Protein AF-A0A6P0XTM2-F1 (afdb_monomer_lite)

Structure (mmCIF, N/CA/C/O backbone):
data_AF-A0A6P0XTM2-F1
#
_entry.id   AF-A0A6P0XTM2-F1
#
loop_
_atom_site.group_PDB
_atom_site.id
_atom_site.type_symbol
_atom_site.label_atom_id
_atom_site.label_alt_id
_atom_site.label_comp_id
_atom_site.label_asym_id
_atom_site.label_entity_id
_atom_site.label_seq_id
_atom_site.pdbx_PDB_ins_code
_atom_site.Cartn_x
_atom_site.Cartn_y
_atom_site.Cartn_z
_atom_site.occupancy
_atom_site.B_iso_or_equiv
_atom_site.auth_seq_id
_atom_site.auth_comp_id
_atom_site.auth_asym_id
_atom_site.auth_atom_id
_atom_site.pdbx_PDB_model_num
ATOM 1 N N . ALA A 1 1 ? -6.253 -2.838 -22.232 1.00 55.75 1 ALA A N 1
ATOM 2 C CA . ALA A 1 1 ? -6.405 -2.942 -23.699 1.00 55.75 1 ALA A CA 1
ATOM 3 C C . ALA A 1 1 ? -7.850 -2.763 -24.140 1.00 55.75 1 ALA A C 1
ATOM 5 O O . ALA A 1 1 ? -8.117 -1.831 -24.879 1.00 55.75 1 ALA A O 1
ATOM 6 N N . ILE A 1 2 ? -8.770 -3.634 -23.702 1.00 49.62 2 ILE A N 1
ATOM 7 C CA . ILE A 1 2 ? -10.059 -3.818 -24.395 1.00 49.62 2 ILE A CA 1
ATOM 8 C C . ILE A 1 2 ? -11.131 -2.781 -24.004 1.00 49.62 2 ILE A C 1
ATOM 10 O O . ILE A 1 2 ? -11.865 -2.345 -24.878 1.00 49.62 2 ILE A O 1
ATOM 14 N N . MET A 1 3 ? -11.201 -2.334 -22.739 1.00 61.50 3 MET A N 1
ATOM 15 C CA . MET A 1 3 ? -12.196 -1.321 -22.322 1.00 61.50 3 MET A CA 1
ATOM 16 C C . MET A 1 3 ? -11.656 0.115 -22.215 1.00 61.50 3 MET A C 1
ATOM 18 O O . MET A 1 3 ? -12.406 1.053 -22.442 1.00 61.50 3 MET A O 1
ATOM 22 N N . PHE A 1 4 ? -10.365 0.302 -21.900 1.00 69.06 4 PHE A N 1
ATOM 23 C CA . PHE A 1 4 ? -9.782 1.628 -21.612 1.00 69.06 4 PHE A CA 1
ATOM 24 C C . PHE A 1 4 ? -8.494 1.945 -22.392 1.00 69.06 4 PHE A C 1
ATOM 26 O O . PHE A 1 4 ? -7.823 2.923 -22.090 1.00 69.06 4 PHE A O 1
ATOM 33 N N . GLY A 1 5 ? -8.073 1.098 -23.341 1.00 68.75 5 GLY A N 1
ATOM 34 C CA . GLY A 1 5 ? -6.848 1.316 -24.132 1.00 68.75 5 GLY A CA 1
ATOM 35 C C . GLY A 1 5 ? -5.514 1.210 -23.368 1.00 68.75 5 GLY A C 1
ATOM 36 O O . GLY A 1 5 ? -4.485 0.955 -23.981 1.00 68.75 5 GLY A O 1
ATOM 37 N N . HIS A 1 6 ? -5.506 1.302 -22.036 1.00 65.56 6 HIS A N 1
ATOM 38 C CA . HIS A 1 6 ? -4.297 1.164 -21.219 1.00 65.56 6 HIS A CA 1
ATOM 39 C C . HIS A 1 6 ? -3.955 -0.317 -20.947 1.00 65.56 6 HIS A C 1
ATOM 41 O O . HIS A 1 6 ? -4.828 -1.111 -20.581 1.00 65.56 6 HIS A O 1
ATOM 47 N N . GLY A 1 7 ? -2.692 -0.702 -21.184 1.00 65.88 7 GLY A N 1
ATOM 48 C CA . GLY A 1 7 ? -2.146 -2.064 -21.029 1.00 65.88 7 GLY A CA 1
ATOM 49 C C . GLY A 1 7 ? -2.414 -2.980 -22.231 1.00 65.88 7 GLY A C 1
ATOM 50 O O . GLY A 1 7 ? -3.560 -3.103 -22.653 1.00 65.88 7 GLY A O 1
ATOM 51 N N . GLY A 1 8 ? -1.383 -3.621 -22.790 1.00 78.88 8 GLY A N 1
ATOM 52 C CA . GLY A 1 8 ? -1.494 -4.562 -23.914 1.00 78.88 8 GLY A CA 1
ATOM 53 C C . GLY A 1 8 ? -1.847 -5.980 -23.453 1.00 78.88 8 GLY A C 1
ATOM 54 O O . GLY A 1 8 ? -1.606 -6.337 -22.304 1.00 78.88 8 GLY A O 1
ATOM 55 N N . LEU A 1 9 ? -2.397 -6.818 -24.342 1.00 79.94 9 LEU A N 1
ATOM 56 C CA . LEU A 1 9 ? -2.680 -8.230 -24.020 1.00 79.94 9 LEU A CA 1
ATOM 57 C C . LEU A 1 9 ? -1.406 -8.993 -23.626 1.00 79.94 9 LEU A C 1
ATOM 59 O O . LEU A 1 9 ? -1.433 -9.817 -22.719 1.00 79.94 9 LEU A O 1
ATOM 63 N N . THR A 1 10 ? -0.278 -8.653 -24.249 1.00 82.25 10 THR A N 1
ATOM 64 C CA . THR A 1 10 ? 1.043 -9.211 -23.936 1.00 82.25 10 THR A CA 1
ATOM 65 C C . THR A 1 10 ? 1.587 -8.747 -22.584 1.00 82.25 10 THR A C 1
ATOM 67 O O . THR A 1 10 ? 2.359 -9.470 -21.964 1.00 82.25 10 THR A O 1
ATOM 70 N N . THR A 1 11 ? 1.165 -7.580 -22.085 1.00 85.00 11 THR A N 1
ATOM 71 C CA . THR A 1 11 ? 1.585 -7.047 -20.777 1.00 85.00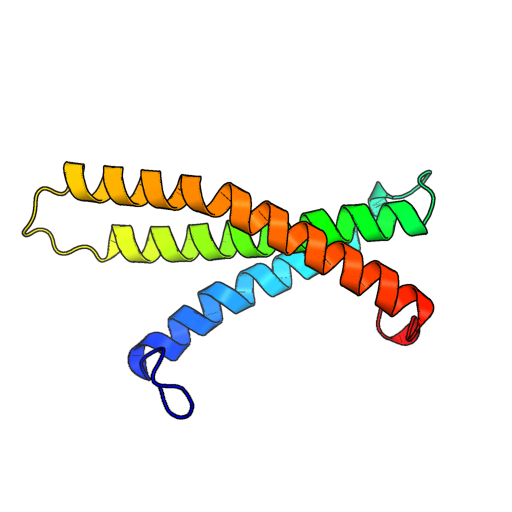 11 THR A CA 1
ATOM 72 C C . THR A 1 11 ? 0.571 -7.312 -19.662 1.00 85.00 11 THR A C 1
ATOM 74 O O . THR A 1 11 ? 0.784 -6.913 -18.518 1.00 85.00 11 THR A O 1
ATOM 77 N N . LEU A 1 12 ? -0.519 -8.030 -19.951 1.00 85.62 12 LEU A N 1
ATOM 78 C CA . LEU A 1 12 ? -1.546 -8.358 -18.963 1.00 85.62 12 LEU A CA 1
ATOM 79 C C . LEU A 1 12 ? -0.983 -9.214 -17.819 1.00 85.62 12 LEU A C 1
ATOM 81 O O . LEU A 1 12 ? -1.219 -8.906 -16.655 1.00 85.62 12 LEU A O 1
ATOM 85 N N . GLY A 1 13 ? -0.207 -10.253 -18.149 1.00 87.75 13 GLY A N 1
ATOM 86 C CA . GLY A 1 13 ? 0.360 -11.165 -17.152 1.00 87.75 13 GLY A CA 1
ATOM 87 C C . GLY A 1 13 ? 1.302 -10.458 -16.178 1.00 87.75 13 GLY A C 1
ATOM 88 O O . GLY A 1 13 ? 1.162 -10.600 -14.966 1.00 87.75 13 GLY A O 1
ATOM 89 N N . ILE A 1 14 ? 2.215 -9.631 -16.694 1.00 89.06 14 ILE A N 1
ATOM 90 C CA . ILE A 1 14 ? 3.162 -8.896 -15.849 1.00 89.06 14 ILE A CA 1
ATOM 91 C C . ILE A 1 14 ? 2.451 -7.841 -14.988 1.00 89.06 14 ILE A C 1
ATOM 93 O O . ILE A 1 14 ? 2.744 -7.732 -13.801 1.00 89.06 14 ILE A O 1
ATOM 97 N N . ASN A 1 15 ? 1.450 -7.136 -15.528 1.00 89.12 15 ASN A N 1
ATOM 98 C CA . ASN A 1 15 ? 0.661 -6.169 -14.758 1.00 89.12 15 ASN A CA 1
ATOM 99 C C . ASN A 1 15 ? -0.142 -6.842 -13.637 1.00 89.12 15 ASN A C 1
ATOM 101 O O . ASN A 1 15 ? -0.220 -6.307 -12.533 1.00 89.12 15 ASN A O 1
ATOM 105 N N . ALA A 1 16 ? -0.691 -8.033 -13.893 1.00 90.31 16 ALA A N 1
ATOM 106 C CA . ALA A 1 16 ? -1.376 -8.814 -12.871 1.00 90.31 16 ALA A CA 1
ATOM 107 C C . ALA A 1 16 ? -0.430 -9.211 -11.727 1.00 90.31 16 ALA A C 1
ATOM 109 O O . ALA A 1 16 ? -0.830 -9.159 -10.570 1.00 90.31 16 ALA A O 1
ATOM 110 N N . LEU A 1 17 ? 0.830 -9.546 -12.022 1.00 92.25 17 LEU A N 1
ATOM 111 C CA . LEU A 1 17 ? 1.835 -9.841 -10.993 1.00 92.25 17 LEU A CA 1
ATOM 112 C C . LEU A 1 17 ? 2.252 -8.589 -10.213 1.00 92.25 17 LEU A C 1
ATOM 114 O O . LEU A 1 17 ? 2.321 -8.642 -8.984 1.00 92.25 17 LEU A O 1
ATOM 118 N N . ILE A 1 18 ? 2.474 -7.471 -10.915 1.00 93.00 18 ILE A N 1
ATOM 119 C CA . ILE A 1 18 ? 2.834 -6.177 -10.314 1.00 93.00 18 ILE A CA 1
ATOM 120 C C . ILE A 1 18 ? 1.778 -5.728 -9.300 1.00 93.00 18 ILE A C 1
ATOM 122 O O . ILE A 1 18 ? 2.145 -5.169 -8.277 1.00 93.00 18 ILE A O 1
ATOM 126 N N . MET A 1 19 ? 0.492 -5.986 -9.551 1.00 92.19 19 MET A N 1
ATOM 127 C CA . MET A 1 19 ? -0.594 -5.608 -8.635 1.00 92.19 19 MET A CA 1
ATOM 128 C C . MET A 1 19 ? -0.958 -6.716 -7.634 1.00 92.19 19 MET A C 1
ATOM 130 O O . MET A 1 19 ? -1.252 -6.443 -6.472 1.00 92.19 19 MET A O 1
ATOM 134 N N . GLY A 1 20 ? -0.941 -7.977 -8.066 1.00 93.69 20 GLY A N 1
ATOM 135 C CA . GLY A 1 20 ? -1.436 -9.111 -7.288 1.00 93.69 20 GLY A CA 1
ATOM 136 C C . GLY A 1 20 ? -0.512 -9.528 -6.146 1.00 93.69 20 GLY A C 1
ATOM 137 O O . GLY A 1 20 ? -0.988 -9.778 -5.039 1.00 93.69 20 GLY A O 1
ATOM 138 N N . ILE A 1 21 ? 0.806 -9.568 -6.375 1.00 94.31 21 ILE A N 1
ATOM 139 C CA . ILE A 1 21 ? 1.770 -9.930 -5.321 1.00 94.31 21 ILE A CA 1
ATOM 140 C C . ILE A 1 21 ? 1.714 -8.918 -4.163 1.00 94.31 21 ILE A C 1
ATOM 142 O O . ILE A 1 21 ? 1.572 -9.343 -3.011 1.00 94.31 21 ILE A O 1
ATOM 146 N N . PRO A 1 22 ? 1.748 -7.595 -4.414 1.00 95.00 22 PRO A N 1
ATOM 147 C CA . PRO A 1 22 ? 1.653 -6.612 -3.340 1.00 95.00 22 PRO A CA 1
ATOM 148 C C . PRO A 1 22 ? 0.314 -6.634 -2.604 1.00 95.00 22 PRO A C 1
ATOM 150 O O . PRO A 1 22 ? 0.297 -6.384 -1.403 1.00 95.00 22 PRO A O 1
ATOM 153 N N . ALA A 1 23 ? -0.788 -6.990 -3.273 1.00 94.31 23 ALA A N 1
ATOM 154 C CA . ALA A 1 23 ? -2.086 -7.150 -2.616 1.00 94.31 23 ALA A CA 1
ATOM 155 C C . ALA A 1 23 ? -2.076 -8.283 -1.572 1.00 94.31 23 ALA A C 1
ATOM 157 O O . ALA A 1 23 ? -2.580 -8.110 -0.460 1.00 94.31 23 ALA A O 1
ATOM 158 N N . LEU A 1 24 ? -1.451 -9.424 -1.888 1.00 95.00 24 LEU A N 1
ATOM 159 C CA . LEU A 1 24 ? -1.293 -10.530 -0.935 1.00 95.00 24 LEU A CA 1
ATOM 160 C C . LEU A 1 24 ? -0.397 -10.139 0.249 1.00 95.00 24 LEU A C 1
ATOM 162 O O . LEU A 1 24 ? -0.710 -10.466 1.396 1.00 95.00 24 LEU A O 1
ATOM 166 N N . LEU A 1 25 ? 0.690 -9.409 -0.012 1.00 94.56 25 LEU A N 1
ATOM 167 C CA . LEU A 1 25 ? 1.570 -8.893 1.041 1.00 94.56 25 LEU A CA 1
ATOM 168 C C . LEU A 1 25 ? 0.852 -7.883 1.941 1.00 94.56 25 LEU A C 1
ATOM 170 O O . LEU A 1 25 ? 0.973 -7.957 3.161 1.00 94.56 25 LEU A O 1
ATOM 174 N N . ALA A 1 26 ? 0.061 -6.980 1.367 1.00 95.38 26 ALA A N 1
ATOM 175 C CA . ALA A 1 26 ? -0.720 -6.008 2.122 1.00 95.38 26 ALA A CA 1
ATOM 176 C C . ALA A 1 26 ? -1.739 -6.681 3.043 1.00 95.38 26 ALA A C 1
ATOM 178 O O . ALA A 1 26 ? -1.886 -6.265 4.191 1.00 95.38 26 ALA A O 1
ATOM 179 N N . TYR A 1 27 ? -2.380 -7.763 2.589 1.00 94.06 27 TYR A N 1
ATOM 180 C CA . TYR A 1 27 ? -3.227 -8.583 3.453 1.00 94.06 27 TYR A CA 1
ATOM 181 C C . TYR A 1 27 ? -2.438 -9.149 4.640 1.00 94.06 27 TYR A C 1
ATOM 183 O O . TYR A 1 27 ? -2.859 -8.990 5.784 1.00 94.06 27 TYR A O 1
ATOM 191 N N . GLN A 1 28 ? -1.268 -9.749 4.401 1.00 93.81 28 GLN A N 1
ATOM 192 C CA . GLN A 1 28 ? -0.430 -10.283 5.482 1.00 93.81 28 GLN A CA 1
ATOM 193 C C . GLN A 1 28 ? -0.014 -9.193 6.477 1.00 93.81 28 GLN A C 1
ATOM 195 O O . GLN A 1 28 ? -0.143 -9.382 7.685 1.00 93.81 28 GLN A O 1
ATOM 200 N N . ILE A 1 29 ? 0.413 -8.033 5.976 1.00 93.62 29 ILE A N 1
ATOM 201 C CA . ILE A 1 29 ? 0.778 -6.865 6.788 1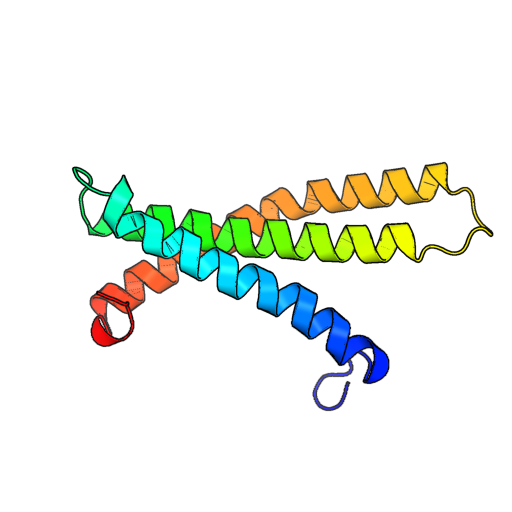.00 93.62 29 ILE A CA 1
ATOM 202 C C . ILE A 1 29 ? -0.414 -6.386 7.616 1.00 93.62 29 ILE A C 1
ATOM 204 O O . ILE A 1 29 ? -0.265 -6.109 8.805 1.00 93.62 29 ILE A O 1
ATOM 208 N N . PHE A 1 30 ? -1.609 -6.338 7.030 1.00 93.50 30 PHE A N 1
ATOM 209 C CA . PHE A 1 30 ? -2.820 -5.958 7.747 1.00 93.50 30 PHE A CA 1
ATOM 210 C C . PHE A 1 30 ? -3.174 -6.961 8.857 1.00 93.50 30 PHE A C 1
ATOM 212 O O . PHE A 1 30 ? -3.622 -6.553 9.931 1.00 93.50 30 PHE A O 1
ATOM 219 N N . GLN A 1 31 ? -2.936 -8.260 8.649 1.00 92.19 31 GLN A N 1
ATOM 220 C CA . GLN A 1 31 ? -3.173 -9.297 9.662 1.00 92.19 31 GLN A CA 1
ATOM 221 C C . GLN A 1 31 ? -2.188 -9.252 10.836 1.00 92.19 31 GLN A C 1
ATOM 223 O O . GLN A 1 31 ? -2.540 -9.676 11.939 1.00 92.19 31 GLN A O 1
ATOM 228 N N . LEU A 1 32 ? -1.006 -8.644 10.674 1.00 89.94 32 LEU A N 1
ATOM 229 C CA . LEU A 1 32 ? -0.083 -8.415 11.794 1.00 89.94 32 LEU A CA 1
ATOM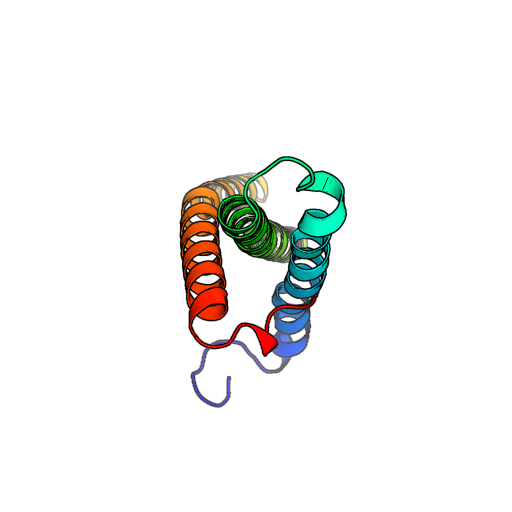 230 C C . LEU A 1 32 ? -0.698 -7.555 12.910 1.00 89.94 32 LEU A C 1
ATOM 232 O O . LEU A 1 32 ? -0.210 -7.603 14.041 1.00 89.94 32 LEU A O 1
ATOM 236 N N . ARG A 1 33 ? -1.803 -6.841 12.644 1.00 89.69 33 ARG A N 1
ATOM 237 C CA . ARG A 1 33 ? -2.551 -6.088 13.663 1.00 89.69 33 ARG A CA 1
ATOM 238 C C . ARG A 1 33 ? -3.016 -6.943 14.841 1.00 89.69 33 ARG A C 1
ATOM 240 O O . ARG A 1 33 ? -3.094 -6.424 15.949 1.00 89.69 33 ARG A O 1
ATOM 247 N N . HIS A 1 34 ? -3.296 -8.230 14.629 1.00 86.44 34 HIS A N 1
ATOM 248 C CA . HIS A 1 34 ? -3.742 -9.130 15.699 1.00 86.44 34 HIS A CA 1
ATOM 249 C C . HIS A 1 34 ? -2.608 -9.523 16.649 1.00 86.44 34 HIS A C 1
ATOM 251 O O . HIS A 1 34 ? -2.855 -9.848 17.805 1.00 86.44 34 HIS A O 1
ATOM 257 N N . ILE A 1 35 ? -1.364 -9.473 16.169 1.00 86.88 35 ILE A N 1
ATOM 258 C CA . ILE A 1 35 ? -0.178 -9.868 16.935 1.00 86.88 35 ILE A CA 1
ATOM 259 C C . ILE A 1 35 ? 0.459 -8.632 17.578 1.00 86.88 35 ILE A C 1
ATOM 261 O O . ILE A 1 35 ? 0.745 -8.615 18.772 1.00 86.88 35 ILE A O 1
ATOM 265 N N . LEU A 1 36 ? 0.663 -7.583 16.780 1.00 86.69 36 LEU A N 1
ATOM 266 C CA . LEU A 1 36 ? 1.402 -6.378 17.161 1.00 86.69 36 LEU A CA 1
ATOM 267 C C . LEU A 1 36 ? 0.502 -5.246 17.678 1.00 86.69 36 LEU A C 1
ATOM 269 O O . LEU A 1 36 ? 1.001 -4.279 18.243 1.00 86.69 36 LEU A O 1
ATOM 273 N N . GLY A 1 37 ? -0.816 -5.342 17.491 1.00 78.88 37 GLY A N 1
ATOM 274 C CA . GLY A 1 37 ? -1.778 -4.335 17.950 1.00 78.88 37 GLY A CA 1
ATOM 275 C C . GLY A 1 37 ? -2.214 -4.485 19.409 1.00 78.88 37 GLY A C 1
ATOM 276 O O . GLY A 1 37 ? -3.033 -3.688 19.872 1.00 78.88 37 GLY A O 1
ATOM 277 N N . ASN A 1 38 ? -1.694 -5.479 20.139 1.00 75.19 38 ASN A N 1
ATOM 278 C CA . ASN A 1 38 ? -2.041 -5.702 21.542 1.00 75.19 38 ASN A CA 1
ATOM 279 C C . ASN A 1 38 ? -1.600 -4.508 22.407 1.00 75.19 38 ASN A C 1
ATOM 281 O O . ASN A 1 38 ? -0.418 -4.192 22.498 1.00 75.19 38 ASN A O 1
ATOM 285 N N . GLY A 1 39 ? -2.568 -3.842 23.044 1.00 76.81 39 GLY A N 1
ATOM 286 C CA . GLY A 1 39 ? -2.347 -2.657 23.886 1.00 76.81 39 GLY A CA 1
ATOM 287 C C . GLY A 1 39 ? -2.670 -1.316 23.218 1.00 76.81 39 GLY A C 1
ATOM 288 O O . GLY A 1 39 ? -2.713 -0.293 23.899 1.00 76.81 39 GLY A O 1
ATOM 289 N N . ILE A 1 40 ? -2.964 -1.301 21.914 1.00 84.62 40 ILE A N 1
ATOM 290 C CA . ILE A 1 40 ? -3.426 -0.107 21.194 1.00 84.62 40 ILE A CA 1
ATOM 291 C C . ILE A 1 40 ? -4.951 -0.169 21.067 1.00 84.62 40 ILE A C 1
ATOM 293 O O . ILE A 1 40 ? -5.532 -1.236 20.877 1.00 84.62 40 ILE A O 1
ATOM 297 N N . LYS A 1 41 ? -5.628 0.986 21.129 1.00 86.50 41 LYS A N 1
ATOM 298 C CA . LYS A 1 41 ? -7.067 1.060 20.839 1.00 86.50 41 LYS A CA 1
ATOM 299 C C . LYS A 1 41 ? -7.334 0.456 19.458 1.00 86.50 41 LYS A C 1
ATOM 301 O O . LYS A 1 41 ? -6.760 0.902 18.468 1.00 86.50 41 LYS A O 1
ATOM 306 N N . GLU A 1 42 ? -8.246 -0.505 19.386 1.00 84.88 42 GLU A N 1
ATOM 307 C CA . GLU A 1 42 ? -8.536 -1.293 18.179 1.00 84.88 42 GLU A CA 1
ATOM 308 C C . GLU A 1 42 ? -8.800 -0.425 16.932 1.00 84.88 42 GLU A C 1
ATOM 310 O O . GLU A 1 42 ? -8.323 -0.722 15.840 1.00 84.88 42 GLU A O 1
ATOM 315 N N . SER A 1 43 ? -9.478 0.718 17.106 1.00 85.38 43 SER A N 1
ATOM 316 C CA . SER A 1 43 ? -9.718 1.684 16.025 1.00 85.38 43 SER A CA 1
ATOM 317 C C . SER A 1 43 ? -8.434 2.291 15.458 1.00 85.38 43 SER A C 1
ATOM 319 O O . SER A 1 43 ? -8.339 2.526 14.259 1.00 85.38 43 SER A O 1
ATOM 321 N N . LEU A 1 44 ? -7.468 2.586 16.329 1.00 87.69 44 LEU A N 1
ATOM 322 C CA . LEU A 1 44 ? -6.190 3.172 15.943 1.00 87.69 44 LEU A CA 1
ATOM 323 C C . LEU A 1 44 ? -5.286 2.108 15.314 1.00 87.69 44 LEU A C 1
ATOM 325 O O . LEU A 1 44 ? -4.655 2.383 14.299 1.00 87.69 44 LEU A O 1
ATOM 329 N N . SER A 1 45 ? -5.298 0.888 15.862 1.00 91.19 45 SER A N 1
ATOM 330 C CA . SER A 1 45 ? -4.611 -0.265 15.272 1.00 91.19 45 SER A CA 1
ATOM 331 C C . SER A 1 45 ? -5.067 -0.489 13.825 1.00 91.19 45 SER A C 1
ATOM 333 O O . SER A 1 45 ? -4.247 -0.467 12.911 1.00 91.19 45 SER A O 1
ATOM 335 N N . MET A 1 46 ? -6.378 -0.568 13.571 1.00 90.25 46 MET A N 1
ATOM 336 C CA . MET A 1 46 ? -6.899 -0.730 12.206 1.00 90.25 46 MET A CA 1
ATOM 337 C C . MET A 1 46 ? -6.456 0.368 11.238 1.00 90.25 46 MET A C 1
ATOM 339 O O . MET A 1 46 ? -6.088 0.060 10.107 1.00 90.25 46 MET A O 1
ATOM 343 N N . GLY A 1 47 ? -6.468 1.632 11.670 1.00 92.81 47 GLY A N 1
ATOM 344 C CA . GLY A 1 47 ? -6.016 2.745 10.835 1.00 92.81 47 GLY A CA 1
ATOM 345 C C . GLY A 1 47 ? -4.526 2.655 10.496 1.00 92.81 47 GLY A C 1
ATOM 346 O O . GLY A 1 47 ? -4.155 2.795 9.334 1.00 92.81 47 GLY A O 1
ATOM 347 N N . ILE A 1 48 ? -3.675 2.368 11.486 1.00 94.19 48 ILE A N 1
ATOM 348 C CA . ILE A 1 48 ? -2.219 2.267 11.298 1.00 94.19 48 ILE A CA 1
ATOM 349 C C . ILE A 1 48 ? -1.868 1.083 10.397 1.00 94.19 48 ILE A C 1
ATOM 351 O O . ILE A 1 48 ? -1.158 1.254 9.408 1.00 94.19 48 ILE A O 1
ATOM 355 N N . PHE A 1 49 ? -2.382 -0.111 10.694 1.00 94.38 49 PHE A N 1
ATOM 356 C CA . PHE A 1 49 ? -2.100 -1.294 9.879 1.00 94.38 49 PHE A CA 1
ATOM 357 C C . PHE A 1 49 ? -2.713 -1.182 8.481 1.00 94.38 49 PHE A C 1
ATOM 359 O O . PHE A 1 49 ? -2.103 -1.643 7.521 1.00 94.38 49 PHE A O 1
ATOM 366 N N . GLY A 1 50 ? -3.862 -0.514 8.342 1.00 94.94 50 GLY A N 1
ATOM 367 C CA . GLY A 1 50 ? -4.444 -0.169 7.047 1.00 94.94 50 GLY A CA 1
ATOM 368 C C . GLY A 1 50 ? -3.557 0.768 6.227 1.00 94.94 50 GLY A C 1
ATOM 369 O O . GLY A 1 50 ? -3.314 0.514 5.049 1.00 94.94 50 GLY A O 1
ATOM 370 N N . PHE A 1 51 ? -3.009 1.806 6.864 1.00 97.06 51 PHE A N 1
ATOM 371 C CA . PHE A 1 51 ? -2.058 2.718 6.229 1.00 97.06 51 PHE A CA 1
ATOM 372 C C . PHE A 1 51 ? -0.801 1.984 5.759 1.00 97.06 51 PHE A C 1
ATOM 374 O O . PHE A 1 51 ? -0.408 2.114 4.601 1.00 97.06 51 PHE A O 1
ATOM 381 N N . ILE A 1 52 ? -0.187 1.188 6.640 1.00 96.31 52 ILE A N 1
ATOM 382 C CA . ILE A 1 52 ? 1.043 0.451 6.325 1.00 96.31 52 ILE A CA 1
ATOM 383 C C . ILE A 1 52 ? 0.777 -0.564 5.208 1.00 96.31 52 ILE A C 1
ATOM 385 O O . ILE A 1 52 ? 1.588 -0.674 4.291 1.00 96.31 52 ILE A O 1
ATOM 389 N N . ALA A 1 53 ? -0.359 -1.265 5.233 1.00 95.88 53 ALA A N 1
ATOM 390 C CA . ALA A 1 53 ? -0.752 -2.197 4.178 1.00 95.88 53 ALA A CA 1
ATOM 391 C C . ALA A 1 53 ? -0.901 -1.498 2.813 1.00 95.88 53 ALA A C 1
ATOM 393 O O . ALA A 1 53 ? -0.302 -1.945 1.838 1.00 95.88 53 ALA A O 1
ATOM 394 N N . GLY A 1 54 ? -1.617 -0.371 2.743 1.00 95.56 54 GLY A N 1
ATOM 395 C CA . GLY A 1 54 ? -1.784 0.389 1.496 1.00 95.56 54 GLY A CA 1
ATOM 396 C C . GLY A 1 54 ? -0.473 0.988 0.975 1.00 95.56 54 GLY A C 1
ATOM 397 O O . GLY A 1 54 ? -0.116 0.815 -0.191 1.00 95.56 54 GLY A O 1
ATOM 398 N N . ALA A 1 55 ? 0.303 1.630 1.852 1.00 96.19 55 ALA A N 1
ATOM 399 C CA . ALA A 1 55 ? 1.585 2.225 1.482 1.00 96.19 55 ALA A CA 1
ATOM 400 C C . ALA A 1 55 ? 2.595 1.164 1.013 1.00 96.19 55 ALA A C 1
ATOM 402 O O . ALA A 1 55 ? 3.274 1.355 0.003 1.00 96.19 55 ALA A O 1
ATOM 403 N N . SER A 1 56 ? 2.676 0.026 1.711 1.00 95.12 56 SER A N 1
ATOM 404 C CA . SER A 1 56 ? 3.559 -1.082 1.326 1.00 95.12 56 SER A CA 1
ATOM 405 C C . SER A 1 56 ? 3.123 -1.754 0.024 1.00 95.12 56 SER A C 1
ATOM 407 O O . SER A 1 56 ? 3.995 -2.069 -0.783 1.00 95.12 56 SER A O 1
ATOM 409 N N . ALA A 1 57 ? 1.819 -1.900 -0.246 1.00 95.38 57 ALA A N 1
ATOM 410 C CA . ALA A 1 57 ? 1.330 -2.411 -1.528 1.00 95.38 57 ALA A CA 1
ATOM 411 C C . ALA A 1 57 ? 1.862 -1.581 -2.705 1.00 95.38 57 ALA A C 1
ATOM 413 O O . ALA A 1 57 ? 2.430 -2.130 -3.651 1.00 95.38 57 ALA A O 1
ATOM 414 N N . ILE A 1 58 ? 1.735 -0.254 -2.638 1.00 94.62 58 ILE A N 1
ATOM 415 C CA . ILE A 1 58 ? 2.238 0.643 -3.691 1.00 94.62 58 ILE A CA 1
ATOM 416 C C . ILE A 1 58 ? 3.765 0.643 -3.744 1.00 94.62 58 ILE A C 1
ATOM 418 O O . ILE A 1 58 ? 4.343 0.623 -4.833 1.00 94.62 58 ILE A O 1
ATOM 422 N N . GLY A 1 59 ? 4.434 0.599 -2.591 1.00 93.31 59 GLY A N 1
ATOM 423 C CA . GLY A 1 59 ? 5.891 0.493 -2.520 1.00 93.31 59 GLY A CA 1
ATOM 424 C C . GLY A 1 59 ? 6.422 -0.744 -3.235 1.00 93.31 59 GLY A C 1
ATOM 425 O O . GLY A 1 59 ? 7.284 -0.639 -4.102 1.00 93.31 59 GLY A O 1
ATOM 426 N N . VAL A 1 60 ? 5.861 -1.917 -2.942 1.00 93.75 60 VAL A N 1
ATOM 427 C CA . VAL A 1 60 ? 6.278 -3.164 -3.596 1.00 93.75 60 VAL A CA 1
ATOM 428 C C . VAL A 1 60 ? 5.865 -3.171 -5.072 1.00 93.75 60 VAL A C 1
ATOM 430 O O . VAL A 1 60 ? 6.671 -3.561 -5.911 1.00 93.75 60 VAL A O 1
ATOM 433 N N . SER A 1 61 ? 4.668 -2.678 -5.417 1.00 93.38 61 SER A N 1
ATOM 434 C CA . SER A 1 61 ? 4.215 -2.574 -6.818 1.00 93.38 61 SER A CA 1
ATOM 435 C C . SER A 1 61 ? 5.176 -1.730 -7.655 1.00 93.38 61 SER A C 1
ATOM 437 O O . SER A 1 61 ? 5.622 -2.156 -8.721 1.00 93.38 61 SER A O 1
ATOM 439 N N . SER A 1 62 ? 5.536 -0.546 -7.153 1.00 91.06 62 SER A N 1
ATOM 440 C CA . SER A 1 62 ? 6.475 0.355 -7.824 1.00 91.06 62 SER A CA 1
ATOM 441 C C . SER A 1 62 ? 7.867 -0.266 -7.932 1.00 91.06 62 SER A C 1
ATOM 443 O O . SER A 1 62 ? 8.470 -0.207 -9.000 1.00 91.06 62 SER A O 1
ATOM 445 N N . LEU A 1 63 ? 8.352 -0.949 -6.891 1.00 90.56 63 LEU A N 1
ATOM 446 C CA . LEU A 1 63 ? 9.646 -1.631 -6.919 1.00 90.56 63 LEU A CA 1
ATOM 447 C C . LEU A 1 63 ? 9.696 -2.752 -7.966 1.00 90.56 63 LEU A C 1
ATOM 449 O O . LEU A 1 6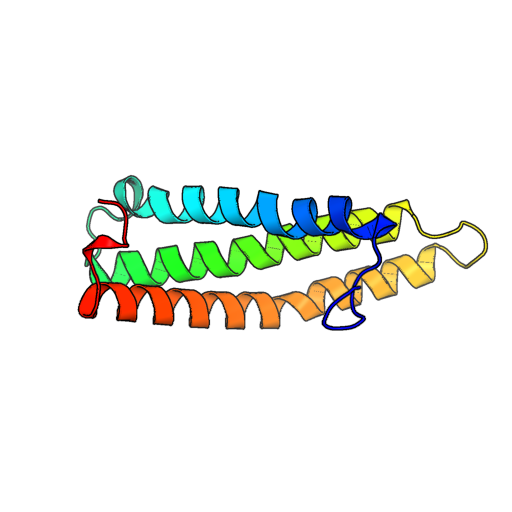3 ? 10.669 -2.842 -8.720 1.00 90.56 63 LEU A O 1
ATOM 453 N N . ILE A 1 64 ? 8.649 -3.578 -8.057 1.00 90.88 64 ILE A N 1
ATOM 454 C CA . ILE A 1 64 ? 8.546 -4.620 -9.088 1.00 90.88 64 ILE A CA 1
ATOM 455 C C . ILE A 1 64 ? 8.528 -3.965 -10.474 1.00 90.88 64 ILE A C 1
ATOM 457 O O . ILE A 1 64 ? 9.302 -4.357 -11.348 1.00 90.88 64 ILE A O 1
ATOM 461 N N . PHE A 1 65 ? 7.694 -2.938 -10.663 1.00 88.88 65 PHE A N 1
ATOM 462 C CA . PHE A 1 65 ? 7.587 -2.210 -11.925 1.00 88.88 65 PHE A CA 1
ATOM 463 C C . PHE A 1 65 ? 8.936 -1.629 -12.373 1.00 88.88 65 PHE A C 1
ATOM 465 O O . PHE A 1 65 ? 9.385 -1.907 -13.483 1.00 88.88 65 PHE A O 1
ATOM 472 N N . PHE A 1 66 ? 9.628 -0.889 -11.505 1.00 85.88 66 PHE A N 1
ATOM 473 C CA . PHE A 1 66 ? 10.925 -0.295 -11.834 1.00 85.88 66 PHE A CA 1
ATOM 474 C C . PHE A 1 66 ? 12.006 -1.342 -12.098 1.00 85.88 66 PHE A C 1
ATOM 476 O O . PHE A 1 66 ? 12.819 -1.154 -13.001 1.00 85.88 66 PHE A O 1
ATOM 483 N N . THR A 1 67 ? 11.989 -2.468 -11.381 1.00 86.50 67 THR A N 1
ATOM 484 C CA . THR A 1 67 ? 12.912 -3.585 -11.639 1.00 86.50 67 THR A CA 1
ATOM 485 C C . THR A 1 67 ? 12.711 -4.158 -13.041 1.00 86.50 67 THR A C 1
ATOM 487 O O . THR A 1 67 ? 13.681 -4.382 -13.767 1.00 86.50 67 THR A O 1
ATOM 490 N N . ILE A 1 68 ? 11.458 -4.352 -13.459 1.00 86.88 68 ILE A N 1
ATOM 491 C CA . ILE A 1 68 ? 11.133 -4.831 -14.808 1.00 86.88 68 ILE A CA 1
ATOM 492 C C . ILE A 1 68 ? 11.588 -3.820 -15.860 1.00 86.88 68 ILE A C 1
ATOM 494 O O . ILE A 1 68 ? 12.202 -4.217 -16.845 1.00 86.88 68 ILE A O 1
ATOM 498 N N . ILE A 1 69 ? 11.339 -2.526 -15.646 1.00 84.12 69 ILE A N 1
ATOM 499 C CA . ILE A 1 69 ? 11.769 -1.485 -16.585 1.00 84.12 69 ILE A CA 1
ATOM 500 C C . ILE A 1 69 ? 13.293 -1.491 -16.727 1.00 84.12 69 ILE A C 1
ATOM 502 O O . ILE A 1 69 ? 13.778 -1.674 -17.836 1.00 84.12 69 ILE A O 1
ATOM 506 N N . ILE A 1 70 ? 14.050 -1.388 -15.628 1.00 81.50 70 ILE A N 1
ATOM 507 C CA . ILE A 1 70 ? 15.524 -1.330 -15.663 1.00 81.50 70 ILE A CA 1
ATOM 508 C C . ILE A 1 70 ? 16.127 -2.564 -16.348 1.00 81.50 70 ILE A C 1
ATOM 510 O O . ILE A 1 70 ? 17.076 -2.438 -17.115 1.00 81.50 70 ILE A O 1
ATOM 514 N N . THR A 1 71 ? 15.581 -3.755 -16.097 1.00 81.00 71 THR A N 1
ATOM 515 C CA . THR A 1 71 ? 16.097 -5.007 -16.682 1.00 81.00 71 THR A CA 1
ATOM 516 C C . THR A 1 71 ? 15.761 -5.187 -18.163 1.00 81.00 71 THR A C 1
ATOM 518 O O . THR A 1 71 ? 16.393 -6.009 -18.821 1.00 81.00 71 THR A O 1
ATOM 521 N N . ASN A 1 72 ? 14.797 -4.432 -18.699 1.00 80.50 72 ASN A N 1
ATOM 522 C CA . ASN A 1 72 ? 14.340 -4.534 -20.089 1.00 80.50 72 ASN A CA 1
ATOM 523 C C . ASN A 1 72 ? 14.665 -3.284 -20.931 1.00 80.50 72 ASN A C 1
ATOM 525 O O . ASN A 1 72 ? 14.188 -3.169 -22.061 1.00 80.50 72 ASN A O 1
ATOM 529 N N . VAL A 1 73 ? 15.471 -2.351 -20.410 1.00 73.88 73 VAL A N 1
ATOM 530 C CA . VAL A 1 73 ? 15.967 -1.191 -21.166 1.00 73.88 73 VAL A CA 1
ATOM 531 C C . VAL A 1 73 ? 16.917 -1.664 -22.284 1.00 73.88 73 VAL A C 1
ATOM 533 O O . VAL A 1 73 ? 17.897 -2.355 -21.994 1.00 73.88 73 VAL A O 1
ATOM 536 N N . PRO A 1 74 ? 16.673 -1.307 -23.562 1.00 66.44 74 PRO A N 1
ATOM 537 C CA . PRO A 1 74 ? 17.572 -1.645 -24.661 1.00 66.44 74 PRO A CA 1
ATOM 538 C C . PRO A 1 74 ? 18.951 -0.994 -24.489 1.00 66.44 74 PRO A C 1
ATOM 540 O O . PRO A 1 74 ? 19.063 0.208 -24.272 1.00 66.44 74 PRO A O 1
ATOM 543 N N . SER A 1 75 ? 20.018 -1.767 -24.686 1.00 58.81 75 SER A N 1
ATOM 544 C CA . SER A 1 75 ? 21.426 -1.367 -24.510 1.00 58.81 75 SER A CA 1
ATOM 545 C C . SER A 1 75 ? 21.963 -0.339 -25.527 1.00 58.81 75 SER A C 1
ATOM 547 O O . SER A 1 75 ? 23.174 -0.212 -25.688 1.00 58.81 75 SER A O 1
ATOM 549 N N . GLY A 1 76 ? 21.089 0.348 -26.269 1.00 58.91 76 GLY A N 1
ATOM 550 C CA . GLY A 1 76 ? 21.448 1.275 -27.350 1.00 58.91 76 GLY A CA 1
ATOM 551 C C . GLY A 1 76 ? 21.622 2.738 -26.927 1.00 58.91 76 GLY A C 1
ATOM 552 O O . GLY A 1 76 ? 22.064 3.541 -27.742 1.00 58.91 76 GLY A O 1
ATOM 553 N N . PHE A 1 77 ? 21.285 3.086 -25.683 1.00 55.59 77 PHE A N 1
ATOM 554 C CA . PHE A 1 77 ? 21.353 4.446 -25.137 1.00 55.59 77 PHE A CA 1
ATOM 555 C C . PHE A 1 77 ? 22.163 4.478 -23.837 1.00 55.59 77 PHE A C 1
ATOM 557 O O . PHE A 1 77 ? 22.342 3.438 -23.200 1.00 55.59 77 PHE A O 1
ATOM 564 N N . ASP A 1 78 ? 22.666 5.668 -23.470 1.00 64.69 78 ASP A N 1
ATOM 565 C CA . ASP A 1 78 ? 23.481 5.934 -22.276 1.00 64.69 78 ASP A CA 1
ATOM 566 C C . ASP A 1 78 ? 22.820 5.371 -21.010 1.00 64.69 78 ASP A C 1
ATOM 568 O O . ASP A 1 78 ? 22.064 6.038 -20.297 1.00 64.69 78 ASP A O 1
ATOM 572 N N . SER A 1 79 ? 23.149 4.116 -20.707 1.00 63.56 79 SER A N 1
ATOM 573 C CA . SER A 1 79 ? 22.443 3.292 -19.723 1.00 63.56 79 SER A CA 1
ATOM 574 C C . SER A 1 79 ? 22.532 3.889 -18.314 1.00 63.56 79 SER A C 1
ATOM 576 O O . SER A 1 79 ? 21.667 3.671 -17.472 1.00 63.56 79 SER A O 1
ATOM 578 N N . SER A 1 80 ? 23.557 4.711 -18.071 1.00 66.56 80 SER A N 1
ATOM 579 C CA . SER A 1 80 ? 23.771 5.420 -16.809 1.00 66.56 80 SER A CA 1
ATOM 580 C C . SER A 1 80 ? 22.844 6.626 -16.603 1.00 66.56 80 SER A C 1
ATOM 582 O O . SER A 1 80 ? 22.510 6.941 -15.457 1.00 66.56 80 SER A O 1
ATOM 584 N N . LEU A 1 81 ? 22.412 7.303 -17.675 1.00 67.69 81 LEU A N 1
ATOM 585 C CA . LEU A 1 81 ? 21.538 8.475 -17.584 1.00 67.69 81 LEU A CA 1
ATOM 586 C C . LEU A 1 81 ? 20.083 8.044 -17.364 1.00 67.69 81 LEU A C 1
ATOM 588 O O . LEU A 1 81 ? 19.410 8.581 -16.484 1.00 67.69 81 LEU A O 1
ATOM 592 N N . GLU A 1 82 ? 19.630 7.017 -18.083 1.00 70.38 82 GLU A N 1
ATOM 593 C CA . GLU A 1 82 ? 18.281 6.460 -17.930 1.00 70.38 82 GLU A CA 1
ATOM 594 C C . GLU A 1 82 ? 18.062 5.859 -16.540 1.00 70.38 82 GLU A C 1
ATOM 596 O O . GLU A 1 82 ? 17.046 6.131 -15.899 1.00 70.38 82 GLU A O 1
ATOM 601 N N . GLN A 1 83 ? 19.048 5.130 -16.011 1.00 70.81 83 GLN A N 1
ATOM 602 C CA . GLN A 1 83 ? 18.947 4.545 -14.675 1.00 70.81 83 GLN A CA 1
ATOM 603 C C . GLN A 1 83 ? 18.788 5.624 -13.588 1.00 70.81 83 GLN A C 1
ATOM 605 O O . GLN A 1 83 ? 17.996 5.459 -12.660 1.00 70.81 83 GLN A O 1
ATOM 610 N N . ARG A 1 84 ? 19.470 6.773 -13.723 1.00 73.06 84 ARG A N 1
ATOM 611 C CA . ARG A 1 84 ? 19.318 7.920 -12.806 1.00 73.06 84 ARG A CA 1
ATOM 612 C C . ARG A 1 84 ? 17.929 8.550 -12.883 1.00 73.06 84 ARG A C 1
ATOM 614 O O . ARG A 1 84 ? 17.366 8.884 -11.842 1.00 73.06 84 ARG A O 1
ATOM 621 N N . VAL A 1 85 ? 17.367 8.687 -14.085 1.00 76.00 85 VAL A N 1
ATOM 622 C CA . VAL A 1 85 ? 15.997 9.194 -14.276 1.00 76.00 85 VAL A CA 1
ATOM 623 C C . VAL A 1 85 ? 14.984 8.243 -13.638 1.00 76.00 85 VAL A C 1
ATOM 625 O O . VAL A 1 85 ? 14.092 8.689 -12.917 1.00 76.00 85 VAL A O 1
ATOM 628 N N . ILE A 1 86 ? 15.163 6.933 -13.822 1.00 78.12 86 ILE A N 1
ATOM 629 C CA . ILE A 1 86 ? 14.299 5.909 -13.228 1.00 78.12 86 ILE A CA 1
ATOM 630 C C . ILE A 1 86 ? 14.358 5.947 -11.693 1.00 78.12 86 ILE A C 1
ATOM 632 O O . ILE A 1 86 ? 13.314 5.929 -11.041 1.00 78.12 86 ILE A O 1
ATOM 636 N N . TYR A 1 87 ? 15.547 6.081 -11.097 1.00 75.94 87 TYR A N 1
ATOM 637 C CA . TYR A 1 87 ? 15.666 6.255 -9.644 1.00 75.94 87 TYR A CA 1
ATOM 638 C C . TYR A 1 87 ? 14.998 7.544 -9.146 1.00 75.94 87 TYR A C 1
ATOM 640 O O . TYR A 1 87 ? 14.360 7.528 -8.092 1.00 75.94 87 TYR A O 1
ATOM 648 N N . GLY A 1 88 ? 15.082 8.640 -9.906 1.00 77.00 88 GLY A N 1
ATOM 649 C CA . GLY A 1 88 ? 14.354 9.876 -9.606 1.00 77.00 88 GLY A CA 1
ATOM 650 C C . GLY A 1 88 ? 12.835 9.672 -9.586 1.00 77.00 88 GLY A C 1
ATOM 651 O O . GLY A 1 88 ? 12.169 10.076 -8.634 1.00 77.00 88 GLY A O 1
ATOM 652 N N . LEU A 1 89 ? 12.296 8.963 -10.583 1.00 80.38 89 LEU A N 1
ATOM 653 C CA . LEU A 1 89 ? 10.873 8.607 -10.650 1.00 80.38 89 LEU A CA 1
ATOM 654 C C . LEU A 1 89 ? 10.439 7.707 -9.486 1.00 80.38 89 LEU A C 1
ATOM 656 O O . LEU A 1 89 ? 9.318 7.841 -8.991 1.00 80.38 89 LEU A O 1
ATOM 660 N N . MET A 1 90 ? 11.319 6.819 -9.020 1.00 79.44 90 MET A N 1
ATOM 661 C CA . MET A 1 90 ? 11.056 5.971 -7.857 1.00 79.44 90 MET A CA 1
ATOM 662 C C . MET A 1 90 ? 10.875 6.799 -6.579 1.00 79.44 90 MET A C 1
ATOM 664 O O . MET A 1 90 ? 9.950 6.551 -5.811 1.00 79.44 90 MET A O 1
ATOM 668 N N . ILE A 1 91 ? 11.684 7.843 -6.382 1.00 81.06 91 ILE A N 1
ATOM 669 C CA . ILE A 1 91 ? 11.526 8.772 -5.248 1.00 81.06 91 ILE A CA 1
ATOM 670 C C . ILE A 1 91 ? 10.194 9.531 -5.349 1.00 81.06 91 ILE A C 1
ATOM 672 O O . ILE A 1 91 ? 9.515 9.730 -4.340 1.00 81.06 91 ILE A O 1
ATOM 676 N N . SER A 1 92 ? 9.760 9.891 -6.559 1.00 84.00 92 SER A N 1
ATOM 677 C CA . SER A 1 92 ? 8.456 10.531 -6.786 1.00 84.00 92 SER A CA 1
ATOM 678 C C . SER A 1 92 ? 7.249 9.636 -6.471 1.00 84.00 92 SER A C 1
ATOM 680 O O . SER A 1 92 ? 6.133 10.148 -6.407 1.00 84.00 92 SER A O 1
ATOM 682 N N . HIS A 1 93 ? 7.439 8.333 -6.231 1.00 85.50 93 HIS A N 1
ATOM 683 C CA . HIS A 1 93 ? 6.369 7.442 -5.766 1.00 85.50 93 HIS A CA 1
ATOM 684 C C . HIS A 1 93 ? 6.161 7.488 -4.246 1.00 85.50 93 HIS A C 1
ATOM 686 O O . HIS A 1 93 ? 5.123 7.035 -3.771 1.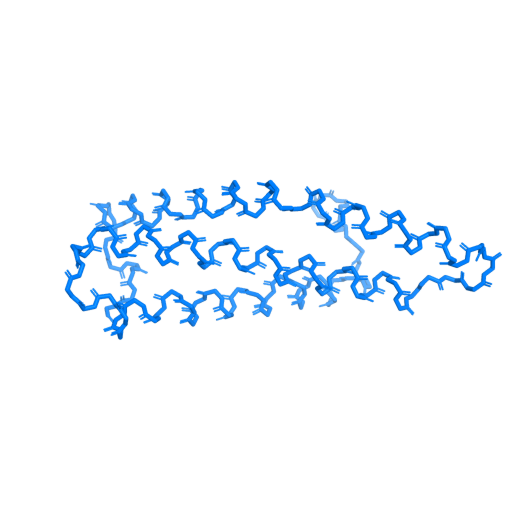00 85.50 93 HIS A O 1
ATOM 692 N N . ILE A 1 94 ? 7.075 8.087 -3.473 1.00 89.31 94 ILE A N 1
ATOM 693 C CA . ILE A 1 94 ? 6.927 8.205 -2.012 1.00 89.31 94 ILE A CA 1
ATOM 694 C C . ILE A 1 94 ? 5.657 8.992 -1.626 1.00 89.31 94 ILE A C 1
ATOM 696 O O . ILE A 1 94 ? 4.892 8.499 -0.793 1.00 89.31 94 ILE A O 1
ATOM 700 N N . PRO A 1 95 ? 5.351 10.161 -2.232 1.00 92.25 95 PRO A N 1
ATOM 701 C CA . PRO A 1 95 ? 4.086 10.850 -1.978 1.00 92.25 95 PRO A CA 1
ATOM 702 C C . PRO A 1 95 ? 2.862 9.995 -2.323 1.00 92.25 95 PRO A C 1
ATOM 704 O O . PRO A 1 95 ? 1.893 9.984 -1.567 1.00 92.25 95 PRO A O 1
ATOM 707 N N . LEU A 1 96 ? 2.920 9.240 -3.426 1.00 91.19 96 LEU A N 1
ATOM 708 C CA . LEU A 1 96 ? 1.833 8.358 -3.854 1.00 91.19 96 LEU A CA 1
ATOM 709 C C . LEU A 1 96 ? 1.586 7.233 -2.839 1.00 91.19 96 LEU A C 1
ATOM 711 O O . LEU A 1 96 ? 0.437 6.968 -2.498 1.00 91.19 96 LEU A O 1
ATOM 715 N N . MET A 1 97 ? 2.647 6.626 -2.296 1.00 94.12 97 MET A N 1
ATOM 716 C CA . MET A 1 97 ? 2.543 5.627 -1.223 1.00 94.12 97 MET A CA 1
ATOM 717 C C . MET A 1 97 ? 1.851 6.201 0.017 1.00 94.12 97 MET A C 1
ATOM 719 O O . MET A 1 97 ? 1.013 5.535 0.623 1.00 94.12 97 MET A O 1
ATOM 723 N N . GLY A 1 98 ? 2.180 7.443 0.384 1.00 95.38 98 GLY A N 1
ATOM 724 C CA . GLY A 1 98 ? 1.537 8.137 1.499 1.00 95.38 98 GLY A CA 1
ATOM 725 C C . GLY A 1 98 ? 0.045 8.374 1.259 1.00 95.38 98 GLY A C 1
ATOM 726 O O . GLY A 1 98 ? -0.768 8.083 2.135 1.00 95.38 98 GLY A O 1
ATOM 727 N N . ILE A 1 99 ? -0.321 8.854 0.067 1.00 95.81 99 ILE A N 1
ATOM 728 C CA . ILE A 1 99 ? -1.722 9.092 -0.314 1.00 95.81 99 ILE A CA 1
ATOM 729 C C . ILE A 1 99 ? -2.517 7.785 -0.284 1.00 95.81 99 ILE A C 1
ATOM 731 O O . ILE A 1 99 ? -3.575 7.734 0.345 1.00 95.81 99 ILE A O 1
ATOM 735 N N . GLU A 1 100 ? -1.997 6.721 -0.895 1.00 95.31 100 GLU A N 1
ATOM 736 C CA . GLU A 1 100 ? -2.694 5.434 -0.938 1.00 95.31 100 GLU A CA 1
ATOM 737 C C . GLU A 1 100 ? -2.851 4.826 0.458 1.00 95.31 100 GLU A C 1
ATOM 739 O O . GLU A 1 100 ? -3.917 4.314 0.808 1.00 95.31 100 GLU A O 1
ATOM 744 N N . GLY A 1 101 ? -1.816 4.934 1.296 1.00 96.75 101 GLY A N 1
ATOM 745 C CA . GLY A 1 101 ? -1.894 4.529 2.695 1.00 96.75 101 GLY A CA 1
ATOM 746 C C . GLY A 1 101 ? -3.006 5.273 3.438 1.00 96.75 101 GLY A C 1
ATOM 747 O O . GLY A 1 101 ? -3.814 4.649 4.129 1.00 96.75 101 GLY A O 1
ATOM 748 N N . ILE A 1 102 ? -3.097 6.600 3.283 1.00 97.50 102 ILE A N 1
ATOM 749 C CA . ILE A 1 102 ? -4.145 7.406 3.933 1.00 97.50 102 ILE A CA 1
ATOM 750 C C . ILE A 1 102 ? -5.531 6.967 3.457 1.00 97.50 102 ILE A C 1
ATOM 752 O O . ILE A 1 102 ? -6.405 6.711 4.288 1.00 97.50 102 ILE A O 1
ATOM 756 N N . LEU A 1 103 ? -5.730 6.835 2.143 1.00 97.25 103 LEU A N 1
ATOM 757 C CA . LEU A 1 103 ? -7.007 6.399 1.576 1.00 97.25 103 LEU A CA 1
ATOM 758 C C . LEU A 1 103 ? -7.400 5.008 2.077 1.00 97.25 103 LEU A C 1
ATOM 760 O O . LEU A 1 103 ? -8.533 4.811 2.517 1.00 97.25 103 LEU A O 1
ATOM 764 N N . THR A 1 104 ? -6.458 4.067 2.107 1.00 96.25 104 THR A N 1
ATOM 765 C CA . THR A 1 104 ? -6.691 2.706 2.612 1.00 96.25 104 THR A CA 1
ATOM 766 C C . THR A 1 104 ? -7.098 2.721 4.086 1.00 96.25 104 THR A C 1
ATOM 768 O O . THR A 1 104 ? -8.079 2.081 4.472 1.00 96.25 104 THR A O 1
ATOM 771 N N . ALA A 1 105 ? -6.408 3.503 4.921 1.00 96.19 105 ALA A N 1
ATOM 772 C CA . ALA A 1 105 ? -6.748 3.655 6.335 1.00 96.19 105 ALA A CA 1
ATOM 773 C C . ALA A 1 105 ? -8.144 4.265 6.540 1.00 96.19 105 ALA A C 1
ATOM 775 O O . ALA A 1 105 ? -8.895 3.819 7.416 1.00 96.19 105 ALA A O 1
ATOM 776 N N . MET A 1 106 ? -8.512 5.260 5.726 1.00 96.06 106 MET A N 1
ATOM 777 C CA . MET A 1 106 ? -9.847 5.862 5.741 1.00 96.06 106 MET A CA 1
ATOM 778 C C . MET A 1 106 ? -10.923 4.845 5.355 1.00 96.06 106 MET A C 1
ATOM 780 O O . MET A 1 106 ? -11.922 4.725 6.066 1.00 96.06 106 MET A O 1
ATOM 784 N N . ILE A 1 107 ? -10.703 4.080 4.282 1.00 95.25 107 ILE A N 1
ATOM 785 C CA . ILE A 1 107 ? -11.634 3.049 3.807 1.00 95.25 107 ILE A CA 1
ATOM 786 C C . ILE A 1 107 ? -11.833 1.975 4.875 1.00 95.25 107 ILE A C 1
ATOM 788 O O . ILE A 1 107 ? -12.971 1.664 5.211 1.00 95.25 107 ILE A O 1
ATOM 792 N N . ILE A 1 108 ? -10.763 1.454 5.477 1.00 94.38 108 ILE A N 1
ATOM 793 C CA . ILE A 1 108 ? -10.867 0.430 6.530 1.00 94.38 108 ILE A CA 1
ATOM 794 C C . ILE A 1 108 ? -11.600 0.981 7.758 1.00 94.38 108 ILE A C 1
ATOM 796 O O . ILE A 1 108 ? -12.484 0.322 8.309 1.00 94.38 108 ILE A O 1
ATOM 800 N N . SER A 1 109 ? -11.298 2.219 8.157 1.00 92.00 109 SER A N 1
ATOM 801 C CA . SER A 1 109 ? -11.977 2.881 9.279 1.00 92.00 109 SER A CA 1
ATOM 802 C C . SER A 1 109 ? -13.469 3.097 9.019 1.00 92.00 109 SER A C 1
ATOM 804 O O . SER A 1 109 ? -14.275 3.026 9.952 1.00 92.00 109 SER A O 1
ATOM 806 N N . PHE A 1 110 ? -13.841 3.363 7.766 1.00 93.88 110 PHE A N 1
ATOM 807 C CA . PHE A 1 110 ? -15.225 3.483 7.324 1.00 93.88 110 PHE A CA 1
ATOM 808 C C . PHE A 1 110 ? -15.927 2.121 7.274 1.00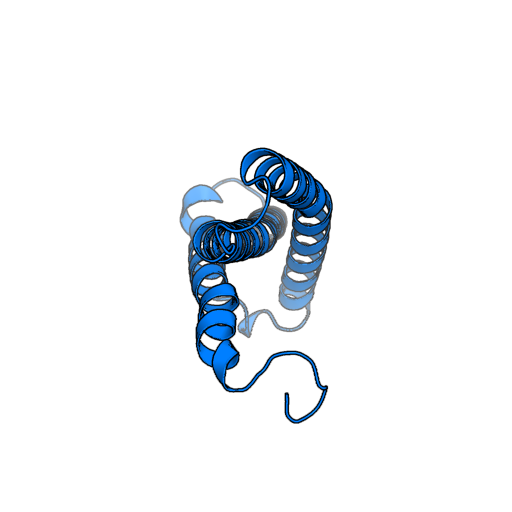 93.88 110 PHE A C 1
ATOM 810 O O . PHE A 1 110 ? -16.995 1.969 7.869 1.00 93.88 110 PHE A O 1
ATOM 817 N N . LEU A 1 111 ? -15.310 1.116 6.644 1.00 93.25 111 LEU A N 1
ATOM 818 C CA . LEU A 1 111 ? -15.847 -0.243 6.538 1.00 93.25 111 LEU A CA 1
ATOM 819 C C . LEU A 1 111 ? -16.109 -0.847 7.912 1.00 93.25 111 LEU A C 1
ATOM 821 O O . LEU A 1 111 ? -17.167 -1.425 8.120 1.00 93.25 111 LEU A O 1
ATOM 825 N N . ARG A 1 112 ? -15.234 -0.604 8.890 1.00 90.19 112 ARG A N 1
ATOM 826 C CA . ARG A 1 112 ? -15.468 -1.022 10.279 1.00 90.19 112 ARG A CA 1
ATOM 827 C C . ARG A 1 112 ? -16.804 -0.514 10.842 1.00 90.19 112 ARG A C 1
ATOM 829 O O . ARG A 1 112 ? -17.415 -1.187 11.662 1.00 90.19 112 ARG A O 1
ATOM 836 N N . ARG A 1 113 ? -17.239 0.690 10.456 1.00 90.06 113 ARG A N 1
ATOM 837 C CA . ARG A 1 113 ? -18.485 1.299 10.952 1.00 90.06 113 ARG A CA 1
ATOM 838 C C . ARG A 1 113 ? -19.718 0.841 10.178 1.00 90.06 113 ARG A C 1
ATOM 840 O O . ARG A 1 113 ? -20.786 0.775 10.772 1.00 90.06 113 ARG A O 1
ATOM 847 N N . VAL A 1 114 ? -19.580 0.589 8.875 1.00 95.12 114 VAL A N 1
ATOM 848 C CA . VAL A 1 114 ? -20.718 0.340 7.971 1.00 95.12 114 VAL A CA 1
ATOM 849 C C . VAL A 1 114 ? -20.914 -1.144 7.661 1.00 95.12 114 VAL A C 1
ATOM 851 O O . VAL A 1 114 ? -22.049 -1.601 7.607 1.00 95.12 114 VAL A O 1
ATOM 854 N N . MET A 1 115 ? -19.830 -1.897 7.473 1.00 91.94 115 MET A N 1
ATOM 855 C CA . MET A 1 115 ? -19.834 -3.331 7.160 1.00 91.94 115 MET A CA 1
ATOM 856 C C . MET A 1 115 ? -18.662 -4.043 7.861 1.00 91.94 115 MET A C 1
ATOM 858 O O . MET A 1 115 ? -17.698 -4.447 7.202 1.00 91.94 115 MET A O 1
ATOM 862 N N . PRO A 1 116 ? -18.711 -4.198 9.198 1.00 87.06 116 PRO A N 1
ATOM 863 C CA . PRO A 1 116 ? -17.636 -4.842 9.954 1.00 87.06 116 PRO A CA 1
ATOM 864 C C . PRO A 1 116 ? -17.395 -6.301 9.535 1.00 87.06 116 PRO A C 1
ATOM 866 O O . PRO A 1 116 ? -16.274 -6.777 9.659 1.00 87.06 116 PRO A O 1
ATOM 869 N N . GLU A 1 117 ? -18.406 -6.978 8.983 1.00 89.88 117 GLU A N 1
ATOM 870 C CA . GLU A 1 117 ? -18.342 -8.369 8.503 1.00 89.88 117 GLU A CA 1
ATOM 871 C C . GLU A 1 117 ? -17.320 -8.594 7.372 1.00 89.88 117 GLU A C 1
ATOM 873 O O . GLU A 1 117 ? -16.867 -9.716 7.166 1.00 89.88 117 GLU A O 1
ATOM 878 N N . LEU A 1 118 ? -16.937 -7.538 6.640 1.00 87.44 118 LEU A N 1
ATOM 879 C CA . LEU A 1 118 ? -15.934 -7.617 5.569 1.00 87.44 118 LEU A CA 1
ATOM 880 C C . LEU A 1 118 ? -14.492 -7.598 6.083 1.00 87.44 118 LEU A C 1
ATOM 882 O O . LEU A 1 118 ? -13.567 -7.898 5.326 1.00 87.44 118 LEU A O 1
ATOM 886 N N . LEU A 1 119 ? -14.279 -7.202 7.339 1.00 83.88 119 LEU A N 1
ATOM 887 C CA . LEU A 1 119 ? -12.953 -7.189 7.934 1.00 83.88 119 LEU A CA 1
ATOM 888 C C . LEU A 1 119 ? -12.715 -8.542 8.611 1.00 83.88 119 LEU A C 1
ATOM 890 O O . LEU A 1 119 ? -13.517 -8.943 9.452 1.00 83.88 119 LEU A O 1
ATOM 894 N N . PRO A 1 120 ? -11.629 -9.255 8.266 1.00 69.06 120 PRO A N 1
ATOM 895 C CA . PRO A 1 120 ? -11.336 -10.536 8.890 1.00 69.06 120 PRO A CA 1
ATOM 896 C C . PRO A 1 120 ? -11.170 -10.360 10.406 1.00 69.06 120 PRO A C 1
ATOM 898 O O . PRO A 1 120 ? -10.579 -9.377 10.861 1.00 69.06 120 PRO A O 1
ATOM 901 N N . SER A 1 121 ? -11.727 -11.296 11.170 1.00 58.00 121 SER A N 1
ATOM 902 C CA . SER A 1 121 ? -11.663 -11.338 12.636 1.00 58.00 121 SER A CA 1
ATOM 903 C C . SER A 1 121 ? -10.287 -11.708 13.161 1.00 58.00 121 SER A C 1
ATOM 905 O O . SER A 1 121 ? -9.686 -12.625 12.556 1.00 58.00 121 SER A O 1
#

Sequence (121 aa):
AIMFGHGGLTTLGINALIMGIPALLAYQIFQLRHILGNGIKESLSMGIFGFIAGASAIGVSSLIFFTIIITNVPSGFDSSLEQRVIYGLMISHIPLMGIEGILTAMIISFLRRVMPELLPS

Foldseek 3Di:
DPPPPPDDPVCPVVLCCLQVVLLVVLVVLQVCLVVPVPPPDSLVSLLQSQLCSQLSSLLSSLVSVLVVVLVPDDPPDPSVVVNVVSVVVSVVCNVVSNVRSNVRSVVSSVCCVVPVVPPDD

Secondary structure (DSSP, 8-state):
-TTTS-S-GGGHHHHHHHHHHHHHHHHHHHHTHHHH-TTS-HHHHHHHHHHHHHHHHHHHHHHHHHHHHHHT--TTS-HHHHHHHHHHHHHTHHHHHHHHHHHHHHHHHHHHHH-GGGS--

pLDDT: mean 85.25, std 11.24, range [49.62, 97.5]

Radius of gyration: 17.75 Å; chains: 1; bounding box: 44×22×51 Å